Protein AF-A0A1M6UC99-F1 (afdb_monomer)

Foldseek 3Di:
DDPVVVVVVVVVVVVVVVVVVVVVVVVVLVVVLVVLVVVLVVQVVVCVVVVHDDDSVVSVPCCSNPPPD

Radius of gyration: 22.19 Å; Cα contacts (8 Å, |Δi|>4): 13; chains: 1; bounding box: 48×26×57 Å

Structure (mmCIF, N/CA/C/O backbone):
data_AF-A0A1M6UC99-F1
#
_entry.id   AF-A0A1M6UC99-F1
#
loop_
_atom_site.group_PDB
_atom_site.id
_atom_site.type_symbol
_atom_site.label_atom_id
_atom_site.label_alt_id
_atom_site.label_comp_id
_atom_site.label_asym_id
_atom_site.label_entity_id
_atom_site.label_seq_id
_atom_site.pdbx_PDB_ins_code
_atom_site.Cartn_x
_atom_site.Cartn_y
_atom_site.Cartn_z
_atom_site.occupancy
_atom_site.B_iso_or_equiv
_atom_site.auth_seq_id
_atom_site.auth_comp_id
_atom_site.auth_asym_id
_atom_site.auth_atom_id
_atom_site.pdbx_PDB_model_num
ATOM 1 N N . MET A 1 1 ? 34.666 15.931 -39.846 1.00 58.50 1 MET A N 1
ATOM 2 C CA . MET A 1 1 ? 34.232 15.400 -38.529 1.00 58.50 1 MET A CA 1
ATOM 3 C C . MET A 1 1 ? 33.543 14.059 -38.765 1.00 58.50 1 MET A C 1
ATOM 5 O O . MET A 1 1 ? 32.359 1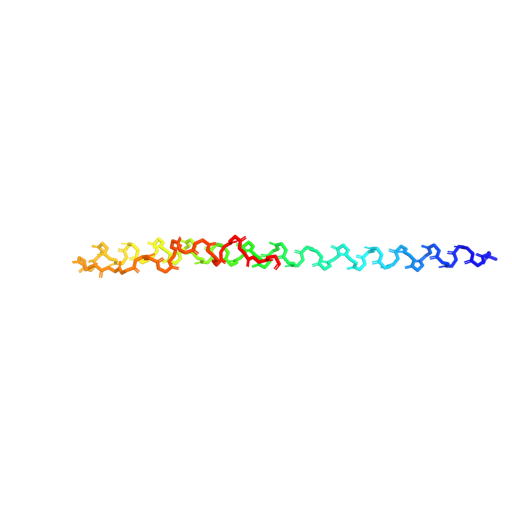4.029 -39.076 1.00 58.50 1 MET A O 1
ATOM 9 N N . ASN A 1 2 ? 34.346 12.989 -38.758 1.00 69.69 2 ASN A N 1
ATOM 10 C CA . ASN A 1 2 ? 34.037 11.669 -39.325 1.00 69.69 2 ASN A CA 1
ATOM 11 C C . ASN A 1 2 ? 32.741 11.075 -38.774 1.00 69.69 2 ASN A C 1
ATOM 13 O O . ASN A 1 2 ? 32.484 11.161 -37.580 1.00 69.69 2 ASN A O 1
ATOM 17 N N . ILE A 1 3 ? 31.954 10.457 -39.649 1.00 85.69 3 ILE A N 1
ATOM 18 C CA . ILE A 1 3 ? 30.646 9.829 -39.407 1.00 85.69 3 ILE A CA 1
ATOM 19 C C . ILE A 1 3 ? 30.574 9.009 -38.101 1.00 85.69 3 ILE A C 1
ATOM 21 O O . ILE A 1 3 ? 29.588 9.110 -37.376 1.00 85.69 3 ILE A O 1
ATOM 25 N N . MET A 1 4 ? 31.652 8.320 -37.714 1.00 85.38 4 MET A N 1
ATOM 26 C CA . MET A 1 4 ? 31.788 7.656 -36.405 1.00 85.38 4 MET A CA 1
ATOM 27 C C . MET A 1 4 ? 31.498 8.566 -35.200 1.00 85.38 4 MET A C 1
ATOM 29 O O . MET A 1 4 ? 30.816 8.159 -34.267 1.00 85.38 4 MET A O 1
ATOM 33 N N . LYS A 1 5 ? 31.974 9.818 -35.216 1.00 86.38 5 LYS A N 1
ATOM 34 C CA . LYS A 1 5 ? 31.727 10.789 -34.139 1.00 86.38 5 LYS A CA 1
ATOM 35 C C . LYS A 1 5 ? 30.253 11.203 -34.067 1.00 86.38 5 LYS A C 1
ATOM 37 O O . LYS A 1 5 ? 29.792 11.572 -32.993 1.00 86.38 5 LYS A O 1
ATOM 42 N N . LYS A 1 6 ? 29.510 11.152 -35.183 1.00 86.69 6 LYS A N 1
ATOM 43 C CA . LYS A 1 6 ? 28.057 11.404 -35.201 1.00 86.69 6 LYS A CA 1
ATOM 44 C C . LYS A 1 6 ? 27.289 10.219 -34.611 1.00 86.69 6 LYS A C 1
ATOM 46 O O . LYS A 1 6 ? 26.448 10.439 -33.747 1.00 86.69 6 LYS A O 1
ATOM 51 N N . PHE A 1 7 ? 27.630 8.989 -35.000 1.00 91.38 7 PHE A N 1
ATOM 52 C CA . PHE A 1 7 ? 27.030 7.782 -34.419 1.00 91.38 7 PHE A CA 1
ATOM 53 C C . PHE A 1 7 ? 27.284 7.670 -32.915 1.00 91.38 7 PHE A C 1
ATOM 55 O O . PHE A 1 7 ? 26.355 7.396 -32.163 1.00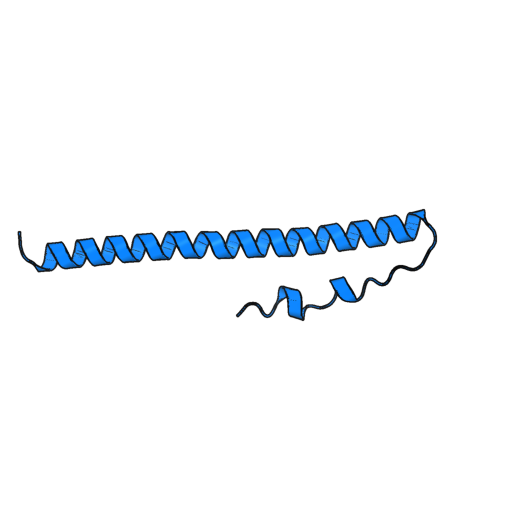 91.38 7 PHE A O 1
ATOM 62 N N . LEU A 1 8 ? 28.503 7.980 -32.462 1.00 92.88 8 LEU A N 1
ATOM 63 C CA . LEU A 1 8 ? 28.837 7.987 -31.038 1.00 92.88 8 LEU A CA 1
ATOM 64 C C . LEU A 1 8 ? 27.966 8.972 -30.241 1.00 92.88 8 LEU A C 1
ATOM 66 O O . LEU A 1 8 ? 27.516 8.644 -29.149 1.00 92.88 8 LEU A O 1
ATOM 70 N N . LYS A 1 9 ? 27.687 10.161 -30.793 1.00 90.44 9 LYS A N 1
ATOM 71 C CA . LYS A 1 9 ? 26.807 11.152 -30.152 1.00 90.44 9 LYS A CA 1
ATOM 72 C C . LYS A 1 9 ? 25.358 10.676 -30.061 1.00 90.44 9 LYS A C 1
ATOM 74 O O . LYS A 1 9 ? 24.731 10.883 -29.030 1.00 90.44 9 LYS A O 1
ATOM 79 N N . ILE A 1 10 ? 24.844 10.037 -31.113 1.00 92.00 10 ILE A N 1
ATOM 80 C CA . ILE A 1 10 ? 23.486 9.473 -31.122 1.00 92.00 10 ILE A CA 1
ATOM 81 C C . ILE A 1 10 ? 23.375 8.345 -30.094 1.00 92.00 10 ILE A C 1
ATOM 83 O O . ILE A 1 10 ? 22.421 8.321 -29.324 1.00 92.00 10 ILE A O 1
ATOM 87 N N . LEU A 1 11 ? 24.376 7.462 -30.027 1.00 92.88 11 LEU 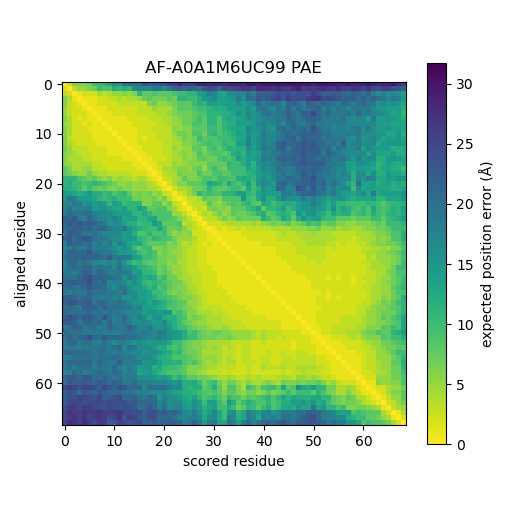A N 1
ATOM 88 C CA . LEU A 1 11 ? 24.433 6.391 -29.034 1.00 92.88 11 LEU A CA 1
ATOM 89 C C . LEU A 1 11 ? 24.431 6.950 -27.605 1.00 92.88 11 LEU A C 1
ATOM 91 O O . LEU A 1 11 ? 23.665 6.481 -26.771 1.00 92.88 11 LEU A O 1
ATOM 95 N N . LEU A 1 12 ? 25.236 7.983 -27.337 1.00 90.31 12 LEU A N 1
ATOM 96 C CA . LEU A 1 12 ? 25.265 8.666 -26.039 1.00 90.31 12 LEU A CA 1
ATOM 97 C C . LEU A 1 12 ? 23.916 9.301 -25.685 1.00 90.31 12 LEU A C 1
ATOM 99 O O . LEU A 1 12 ? 23.479 9.204 -24.543 1.00 90.31 12 LEU A O 1
ATOM 103 N N . MET A 1 13 ? 23.243 9.918 -26.659 1.00 90.25 13 MET A N 1
ATOM 104 C CA . MET A 1 13 ? 21.920 10.513 -26.464 1.00 90.25 13 MET A CA 1
ATO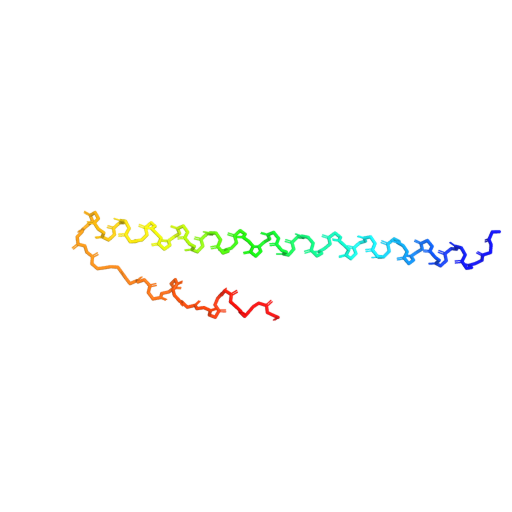M 105 C C . MET A 1 13 ? 20.859 9.450 -26.139 1.00 90.25 13 MET A C 1
ATOM 107 O O . MET A 1 13 ? 20.055 9.643 -25.232 1.00 90.25 13 MET A O 1
ATOM 111 N N . LEU A 1 14 ? 20.887 8.310 -26.834 1.00 88.38 14 LEU A N 1
ATOM 112 C CA . LEU A 1 14 ? 20.014 7.161 -26.571 1.00 88.38 14 LEU A CA 1
ATOM 113 C C . LEU A 1 14 ? 20.269 6.548 -25.192 1.00 88.38 14 LEU A C 1
ATOM 115 O O . LEU A 1 14 ? 19.324 6.271 -24.459 1.00 88.38 14 LEU A O 1
ATOM 119 N N . LEU A 1 15 ? 21.540 6.386 -24.818 1.00 88.00 15 LEU A N 1
ATOM 120 C CA . LEU A 1 15 ? 21.922 5.873 -23.505 1.00 88.00 15 LEU A CA 1
ATOM 121 C C . LEU A 1 15 ? 21.407 6.789 -22.389 1.00 88.00 15 LEU A C 1
ATOM 123 O O . LEU A 1 15 ? 20.881 6.315 -21.388 1.00 88.00 15 LEU A O 1
ATOM 127 N N . PHE A 1 16 ? 21.502 8.105 -22.590 1.00 84.00 16 PHE A N 1
ATOM 128 C CA . PHE A 1 16 ? 20.983 9.090 -21.650 1.00 84.00 16 PHE A CA 1
ATOM 129 C C . PHE A 1 16 ? 19.462 8.966 -21.487 1.00 84.00 16 PHE A C 1
ATOM 131 O O . PHE A 1 16 ? 18.982 8.898 -20.361 1.00 84.00 16 PHE A O 1
ATOM 138 N N . LEU A 1 17 ? 18.704 8.840 -22.582 1.00 82.06 17 LEU A N 1
ATOM 139 C CA . LEU A 1 17 ? 17.246 8.653 -22.531 1.00 82.06 17 LEU A CA 1
ATOM 140 C C . LEU A 1 17 ? 16.837 7.375 -21.776 1.00 82.06 17 LEU A C 1
ATOM 142 O O . LEU A 1 17 ? 15.914 7.417 -20.964 1.00 82.06 17 LEU A O 1
ATOM 146 N N . LEU A 1 18 ? 17.555 6.266 -21.981 1.00 77.94 18 LEU A N 1
ATOM 147 C CA . LEU A 1 18 ? 17.302 5.001 -21.279 1.00 77.94 18 LEU A CA 1
ATOM 148 C C . LEU A 1 18 ? 17.544 5.111 -19.763 1.00 77.94 18 LEU A C 1
ATOM 150 O O . LEU A 1 18 ? 16.796 4.534 -18.973 1.00 77.94 18 LEU A O 1
ATOM 154 N N . LEU A 1 19 ? 18.548 5.890 -19.344 1.00 74.12 19 LEU A N 1
ATOM 155 C CA . LEU A 1 19 ? 18.836 6.127 -17.926 1.00 74.12 19 LEU A CA 1
ATOM 156 C C . LEU A 1 19 ? 17.742 6.959 -17.237 1.00 74.12 19 LEU A C 1
ATOM 158 O O . LEU A 1 19 ? 17.436 6.703 -16.073 1.00 74.12 19 LEU A O 1
ATOM 162 N N . PHE A 1 20 ? 17.113 7.918 -17.928 1.00 72.19 20 PHE A N 1
ATOM 163 C CA . PHE A 1 20 ? 15.991 8.673 -17.353 1.00 72.19 20 PHE A CA 1
ATOM 164 C C . PHE A 1 20 ? 14.772 7.781 -17.114 1.00 72.19 20 PHE A C 1
ATOM 166 O O . PHE A 1 20 ? 14.239 7.790 -16.008 1.00 72.19 20 PHE A O 1
ATOM 173 N N . SER A 1 21 ? 14.367 6.968 -18.095 1.00 63.91 21 SER A N 1
ATOM 174 C CA . SER A 1 21 ? 13.191 6.089 -17.975 1.00 63.91 21 SER A CA 1
ATOM 175 C C . SER A 1 21 ? 13.302 5.061 -16.844 1.00 63.91 21 SER A C 1
ATOM 177 O O . SER A 1 21 ? 12.313 4.813 -16.158 1.00 63.91 21 SER A O 1
ATOM 179 N N . CYS A 1 22 ? 14.496 4.520 -16.588 1.00 62.62 22 CYS A N 1
ATOM 180 C CA . CYS A 1 22 ? 14.717 3.549 -15.510 1.00 62.62 22 CYS A CA 1
ATOM 181 C C . CYS A 1 22 ? 14.435 4.141 -14.111 1.00 62.62 22 CYS A C 1
ATOM 183 O O . CYS A 1 22 ? 13.832 3.494 -13.254 1.00 62.62 22 CYS A O 1
ATOM 185 N N . ASN A 1 23 ? 14.790 5.412 -13.894 1.00 62.22 23 ASN A N 1
ATOM 186 C CA . ASN A 1 23 ? 14.572 6.087 -12.611 1.00 62.22 23 ASN A CA 1
ATOM 187 C C . ASN A 1 23 ? 13.086 6.356 -12.315 1.00 62.22 23 ASN A C 1
ATOM 189 O O . ASN A 1 23 ? 12.681 6.350 -11.151 1.00 62.22 23 ASN A O 1
ATOM 193 N N . TYR A 1 24 ? 12.263 6.578 -13.346 1.00 62.12 24 TYR A N 1
ATOM 194 C CA . TYR A 1 24 ? 10.824 6.800 -13.165 1.00 62.12 24 TYR A CA 1
ATOM 195 C C . TYR A 1 24 ? 10.107 5.545 -12.659 1.00 62.12 24 TYR A C 1
ATOM 197 O O . TYR A 1 24 ? 9.259 5.646 -11.772 1.00 62.12 24 TYR A O 1
ATOM 205 N N . GLN A 1 25 ? 10.473 4.370 -13.175 1.00 65.19 25 GLN A N 1
ATOM 206 C CA . GLN A 1 25 ? 9.845 3.108 -12.783 1.00 65.19 25 GLN A CA 1
ATOM 207 C C . GLN A 1 25 ? 10.180 2.735 -11.334 1.00 65.19 25 GLN A C 1
ATOM 209 O O . GLN A 1 25 ? 9.273 2.496 -10.541 1.00 65.19 25 GLN A O 1
ATOM 214 N N . ALA A 1 26 ? 11.455 2.833 -10.944 1.00 63.03 26 ALA A N 1
ATOM 215 C CA . ALA A 1 26 ? 11.886 2.559 -9.571 1.00 63.03 26 ALA A CA 1
ATOM 216 C C . ALA A 1 26 ? 11.189 3.458 -8.530 1.00 63.03 26 ALA A C 1
ATOM 218 O O . ALA A 1 26 ? 10.808 2.995 -7.454 1.00 63.03 26 ALA A O 1
ATOM 219 N N . LYS A 1 27 ? 10.976 4.743 -8.853 1.00 71.00 27 LYS A N 1
ATOM 220 C CA . LYS A 1 27 ? 10.243 5.668 -7.978 1.00 71.00 27 LYS A CA 1
ATOM 221 C C . LYS A 1 27 ? 8.758 5.303 -7.876 1.00 71.00 27 LYS A C 1
ATOM 223 O O . LYS A 1 27 ? 8.216 5.267 -6.776 1.00 71.00 27 LYS A O 1
ATOM 228 N N . SER A 1 28 ? 8.123 4.995 -9.007 1.00 74.06 28 SER A N 1
ATOM 229 C CA . SER A 1 28 ? 6.708 4.605 -9.065 1.00 74.06 28 SER A CA 1
ATOM 230 C C . SER A 1 28 ? 6.416 3.322 -8.276 1.00 74.06 28 SER A C 1
ATOM 232 O O . SER A 1 28 ? 5.370 3.206 -7.630 1.00 74.06 28 SER A O 1
ATOM 234 N N . ASP A 1 29 ? 7.329 2.353 -8.311 1.00 77.06 29 ASP A N 1
ATOM 235 C CA . ASP A 1 29 ? 7.197 1.114 -7.544 1.00 77.06 29 ASP A CA 1
ATOM 236 C C . ASP A 1 29 ? 7.380 1.361 -6.042 1.00 77.06 29 ASP A C 1
ATOM 238 O O . ASP A 1 29 ? 6.575 0.878 -5.244 1.00 77.06 29 ASP A O 1
ATOM 242 N N . GLY A 1 30 ? 8.353 2.195 -5.656 1.00 80.12 30 GLY A N 1
ATOM 243 C CA . GLY A 1 30 ? 8.547 2.613 -4.265 1.00 80.12 30 GLY A CA 1
ATOM 244 C C . GLY A 1 30 ? 7.321 3.313 -3.670 1.00 80.12 30 GLY A C 1
ATOM 245 O O . GLY A 1 30 ? 6.889 2.964 -2.570 1.00 80.12 30 GLY A O 1
ATOM 246 N N . ASP A 1 31 ? 6.708 4.237 -4.415 1.00 86.50 31 ASP A N 1
ATOM 247 C CA . ASP A 1 31 ? 5.484 4.928 -3.988 1.00 86.50 31 ASP A CA 1
ATOM 248 C C . ASP A 1 31 ? 4.302 3.954 -3.853 1.00 86.50 31 ASP A C 1
ATOM 250 O O . ASP A 1 31 ? 3.516 4.044 -2.907 1.00 86.50 31 ASP A O 1
ATOM 254 N N . THR A 1 32 ? 4.194 2.966 -4.750 1.00 85.50 32 THR A N 1
ATOM 255 C CA . THR A 1 32 ? 3.146 1.939 -4.643 1.00 85.50 32 THR A CA 1
ATOM 256 C C . THR A 1 32 ? 3.333 1.083 -3.387 1.00 85.50 32 THR A C 1
ATOM 258 O O . THR A 1 32 ? 2.380 0.880 -2.634 1.00 85.50 32 THR A O 1
ATOM 261 N N . ILE A 1 33 ? 4.553 0.597 -3.142 1.00 85.38 33 ILE A N 1
ATOM 262 C CA . ILE A 1 33 ? 4.875 -0.221 -1.965 1.00 85.38 33 ILE A CA 1
ATOM 263 C C . ILE A 1 33 ? 4.577 0.562 -0.686 1.00 85.38 33 ILE A C 1
ATOM 265 O O . ILE A 1 33 ? 3.918 0.043 0.216 1.00 85.38 33 ILE A O 1
ATOM 269 N N . LYS A 1 34 ? 4.997 1.830 -0.631 1.00 90.19 34 LYS A N 1
ATOM 270 C CA . LYS A 1 34 ? 4.719 2.720 0.496 1.00 90.19 34 LYS A CA 1
ATOM 271 C C . LYS A 1 34 ? 3.217 2.831 0.772 1.00 90.19 34 LY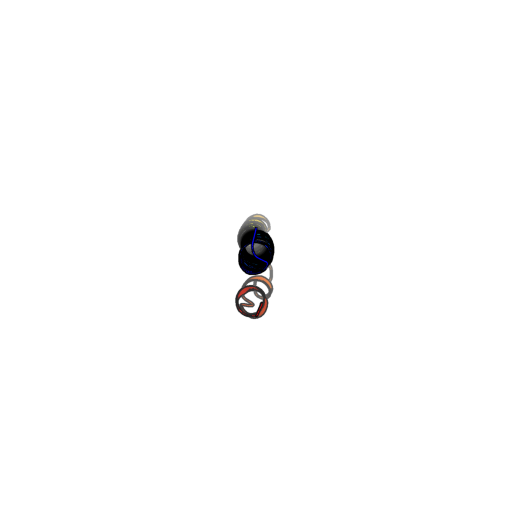S A C 1
ATOM 273 O O . LYS A 1 34 ? 2.797 2.614 1.905 1.00 90.19 34 LYS A O 1
ATOM 278 N N . ASN A 1 35 ? 2.411 3.097 -0.256 1.00 90.38 35 ASN A N 1
ATOM 279 C CA . ASN A 1 35 ? 0.961 3.240 -0.107 1.00 90.38 35 ASN A CA 1
ATOM 280 C C . ASN A 1 35 ? 0.290 1.958 0.415 1.00 90.38 35 ASN A C 1
ATOM 282 O O . ASN A 1 35 ? -0.641 2.035 1.219 1.00 90.38 35 ASN A O 1
ATOM 286 N N . ILE A 1 36 ? 0.759 0.779 -0.014 1.00 90.06 36 ILE A N 1
ATOM 287 C CA . ILE A 1 36 ? 0.258 -0.515 0.479 1.00 90.06 36 ILE A CA 1
ATOM 288 C C . ILE A 1 36 ? 0.561 -0.672 1.974 1.00 90.06 36 ILE A C 1
ATOM 290 O O . ILE A 1 36 ? -0.335 -1.025 2.742 1.00 90.06 36 ILE A O 1
ATOM 294 N N . ILE A 1 37 ? 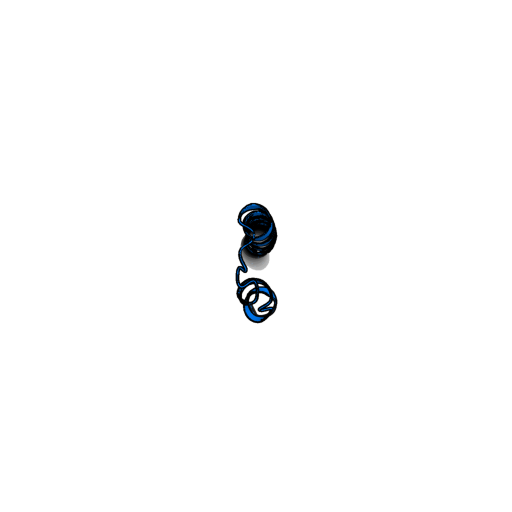1.793 -0.368 2.392 1.00 90.50 37 ILE A N 1
ATOM 295 C CA . ILE A 1 37 ? 2.229 -0.470 3.792 1.00 90.50 37 ILE A CA 1
ATOM 296 C C . ILE A 1 37 ? 1.443 0.501 4.684 1.00 90.50 37 ILE A C 1
ATOM 298 O O . ILE A 1 37 ? 0.924 0.097 5.723 1.00 90.50 37 ILE A O 1
ATOM 302 N N . GLU A 1 38 ? 1.304 1.765 4.278 1.00 95.00 38 GLU A N 1
ATOM 303 C CA . GLU A 1 38 ? 0.541 2.762 5.042 1.00 95.00 38 GLU A CA 1
ATOM 304 C C . GLU A 1 38 ? -0.935 2.359 5.175 1.00 95.00 38 GLU A C 1
ATOM 306 O O . GLU A 1 38 ? -1.508 2.421 6.263 1.00 95.00 38 GLU A O 1
ATOM 311 N N . SER A 1 39 ? -1.543 1.864 4.095 1.00 93.81 39 SER A N 1
ATOM 312 C CA . SER A 1 39 ? -2.939 1.409 4.107 1.00 93.81 39 SER A CA 1
ATOM 313 C C . SER A 1 39 ? -3.157 0.188 5.005 1.00 93.81 39 SER A C 1
ATOM 315 O O . SER A 1 39 ? -4.186 0.096 5.677 1.00 93.81 39 SER A O 1
ATOM 317 N N . PHE A 1 40 ? -2.190 -0.733 5.050 1.00 94.19 40 PHE A N 1
ATOM 318 C CA . PHE A 1 40 ? -2.212 -1.878 5.957 1.00 94.19 40 PHE A CA 1
ATOM 319 C C . PHE A 1 40 ? -2.230 -1.430 7.423 1.00 94.19 40 PHE A C 1
ATOM 321 O O . PHE A 1 40 ? -3.126 -1.822 8.173 1.00 94.19 40 PHE A O 1
ATOM 328 N N . TYR A 1 41 ? -1.296 -0.560 7.821 1.00 95.19 41 TYR A N 1
ATOM 329 C CA . TYR A 1 41 ? -1.223 -0.069 9.200 1.00 95.19 41 TYR A CA 1
ATOM 330 C C . TYR A 1 41 ? -2.452 0.745 9.597 1.00 95.19 41 TYR A C 1
ATOM 332 O O . TYR A 1 41 ? -2.981 0.549 10.690 1.00 95.19 41 TYR A O 1
ATOM 340 N N . ASN A 1 42 ? -2.955 1.596 8.702 1.00 96.25 42 ASN A N 1
ATOM 341 C CA . ASN A 1 42 ? -4.186 2.343 8.949 1.00 96.25 42 ASN A CA 1
ATOM 342 C C . ASN A 1 42 ? -5.378 1.400 9.149 1.00 96.25 42 ASN A C 1
ATOM 344 O O . ASN A 1 42 ? -6.167 1.592 10.067 1.00 96.25 42 ASN A O 1
ATOM 348 N N . THR A 1 43 ? -5.487 0.338 8.348 1.00 95.81 43 THR A N 1
ATOM 349 C CA . THR A 1 43 ? -6.570 -0.647 8.492 1.00 95.81 43 THR A CA 1
ATOM 350 C C . THR A 1 43 ? -6.498 -1.375 9.832 1.00 95.81 43 THR A C 1
ATOM 352 O O . THR A 1 43 ? -7.527 -1.550 10.486 1.00 95.81 43 THR A O 1
ATOM 355 N N . GLN A 1 44 ? -5.297 -1.758 10.276 1.00 94.62 44 GLN A N 1
ATOM 356 C CA . GLN A 1 44 ? -5.105 -2.366 11.594 1.00 94.62 44 GLN A CA 1
ATOM 357 C C . GLN A 1 44 ? -5.439 -1.401 12.734 1.00 94.62 44 GLN A C 1
ATOM 359 O O . GLN A 1 44 ? -6.117 -1.785 13.686 1.00 94.62 44 GLN A O 1
ATOM 364 N N . TYR A 1 45 ? -5.007 -0.146 12.625 1.00 96.19 45 TYR A N 1
ATOM 365 C CA . TYR A 1 45 ? -5.309 0.889 13.607 1.00 96.19 45 TYR A CA 1
ATOM 366 C C . TYR A 1 45 ? -6.818 1.139 13.723 1.00 96.19 45 TYR A C 1
ATOM 368 O O . TYR A 1 45 ? -7.368 1.146 14.821 1.00 96.19 45 TYR A O 1
ATOM 376 N N . GLU A 1 46 ? -7.512 1.253 12.593 1.00 96.31 46 GLU A N 1
ATOM 377 C CA . GLU A 1 46 ? -8.965 1.416 12.570 1.00 96.31 46 GLU A CA 1
ATOM 378 C C . GLU A 1 46 ? -9.700 0.185 13.115 1.00 96.31 46 GLU A C 1
ATOM 380 O O . GLU A 1 46 ? -10.701 0.329 13.810 1.00 96.31 46 GLU A O 1
ATOM 385 N N . SER A 1 47 ? -9.212 -1.025 12.826 1.00 95.94 47 SER A N 1
ATOM 386 C CA . SER A 1 47 ? -9.745 -2.268 13.402 1.00 95.94 47 SER A CA 1
ATOM 387 C C . SER A 1 47 ? -9.638 -2.265 14.929 1.00 95.94 47 SER A C 1
ATOM 389 O O . SER A 1 47 ? -10.601 -2.603 15.616 1.00 95.94 47 SER A O 1
ATOM 391 N N . TYR A 1 48 ? -8.503 -1.802 15.462 1.00 95.12 48 TYR A N 1
ATOM 392 C CA . TYR A 1 48 ? -8.299 -1.642 16.899 1.00 95.12 48 TYR A CA 1
ATOM 393 C C . TYR A 1 48 ? -9.240 -0.594 17.510 1.00 95.12 48 TYR A C 1
ATOM 395 O O . TYR A 1 48 ? -9.861 -0.857 18.535 1.00 95.12 48 TYR A O 1
ATOM 403 N N . LEU A 1 49 ? -9.389 0.577 16.879 1.00 97.31 49 LEU A N 1
ATOM 404 C CA . LEU A 1 49 ? -10.263 1.642 17.385 1.00 97.31 49 LEU A CA 1
ATOM 405 C C . LEU A 1 49 ? -11.742 1.251 17.392 1.00 97.31 49 LEU A C 1
ATOM 407 O O . LEU A 1 49 ? -12.469 1.592 18.322 1.00 97.31 49 LEU A O 1
ATOM 411 N N . GLN A 1 50 ? -12.186 0.564 16.343 1.00 97.12 50 GLN A N 1
ATOM 412 C CA . GLN A 1 50 ? -13.587 0.191 16.160 1.00 97.12 50 GLN A CA 1
ATOM 413 C C . GLN A 1 50 ? -13.933 -1.115 16.888 1.00 97.12 50 GLN A C 1
ATOM 415 O O . GLN A 1 50 ? -15.107 -1.447 17.003 1.00 97.12 50 GLN A O 1
ATOM 420 N N . MET A 1 51 ? -12.930 -1.834 17.413 1.00 95.25 51 MET A N 1
ATOM 421 C CA . MET A 1 51 ? -13.081 -3.166 18.014 1.00 95.25 51 MET A CA 1
ATOM 422 C C . MET A 1 51 ? -13.760 -4.161 17.055 1.00 95.25 51 MET A C 1
ATOM 424 O O . MET A 1 51 ? -14.468 -5.076 17.472 1.00 95.25 51 MET A O 1
ATOM 428 N N . GLU A 1 52 ? -13.520 -3.982 15.757 1.00 95.50 52 GLU A N 1
ATOM 429 C CA . GLU A 1 52 ? -14.113 -4.760 14.675 1.00 95.50 52 GLU A CA 1
ATOM 430 C C . GLU A 1 52 ? -13.022 -5.431 13.852 1.00 95.50 52 GLU A C 1
ATOM 432 O O . GLU A 1 52 ? -11.979 -4.841 13.558 1.00 95.50 52 GLU A O 1
ATOM 437 N N . TYR A 1 53 ? -13.277 -6.668 13.432 1.00 93.25 53 TYR A N 1
ATOM 438 C CA . TYR A 1 53 ? -12.394 -7.348 12.497 1.00 93.25 53 TYR A CA 1
ATOM 439 C C . TYR A 1 53 ? -12.427 -6.652 11.132 1.00 93.25 53 TYR A C 1
ATOM 441 O O . TYR A 1 53 ? -13.491 -6.465 10.543 1.00 93.25 53 TYR A O 1
ATOM 449 N N . LYS A 1 54 ? -11.243 -6.336 10.604 1.00 94.44 54 LYS A N 1
ATOM 450 C CA . LYS A 1 54 ? -11.055 -5.912 9.214 1.00 94.44 54 LYS A CA 1
ATOM 451 C C . LYS A 1 54 ? -10.141 -6.904 8.515 1.00 94.44 54 LYS A C 1
ATOM 453 O O . LYS A 1 54 ? -9.088 -7.256 9.045 1.00 94.44 54 LYS A O 1
ATOM 458 N N . ASP A 1 55 ? -10.544 -7.349 7.329 1.00 91.94 55 ASP A N 1
ATOM 459 C CA . ASP A 1 55 ? -9.736 -8.273 6.540 1.00 91.94 55 ASP A CA 1
ATOM 460 C C . ASP A 1 55 ? -8.468 -7.577 6.028 1.00 91.94 55 ASP A C 1
ATOM 462 O O . ASP A 1 55 ? -8.523 -6.603 5.275 1.00 91.94 55 ASP A O 1
ATOM 466 N N . ILE A 1 56 ? -7.315 -8.094 6.452 1.00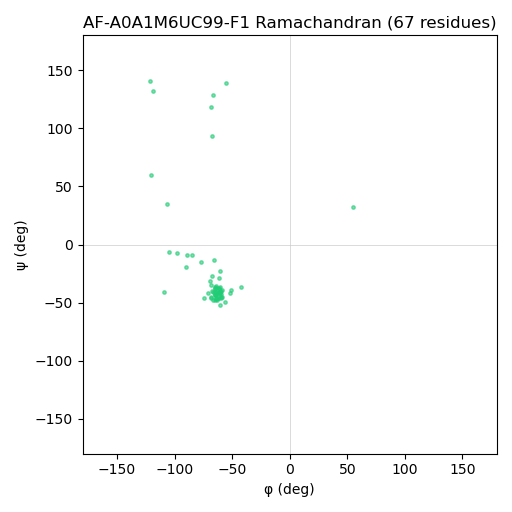 90.38 56 ILE A N 1
ATOM 467 C CA . ILE A 1 56 ? -5.995 -7.604 6.048 1.00 90.38 56 ILE A CA 1
ATOM 468 C C . ILE A 1 56 ? -5.375 -8.422 4.910 1.00 90.38 56 ILE A C 1
ATOM 470 O O . ILE A 1 56 ? -4.334 -8.037 4.377 1.00 90.38 56 ILE A O 1
ATOM 474 N N . THR A 1 57 ? -5.998 -9.536 4.516 1.00 89.75 57 THR A N 1
ATOM 475 C CA . THR A 1 57 ? -5.508 -10.440 3.464 1.00 89.75 57 THR A CA 1
ATOM 476 C C . THR A 1 57 ? -5.161 -9.710 2.159 1.00 89.75 57 THR A C 1
ATOM 478 O O . THR A 1 57 ? -4.109 -10.009 1.589 1.00 89.75 57 THR A O 1
ATOM 481 N N . PRO A 1 58 ? -5.925 -8.689 1.703 1.00 88.81 58 PRO A N 1
ATOM 482 C CA . PRO A 1 58 ? -5.594 -7.949 0.484 1.00 88.81 58 PRO A CA 1
ATOM 483 C C . PRO A 1 58 ? -4.237 -7.230 0.497 1.00 88.81 58 PRO A C 1
ATOM 485 O O . PRO A 1 58 ? -3.717 -6.947 -0.586 1.00 88.8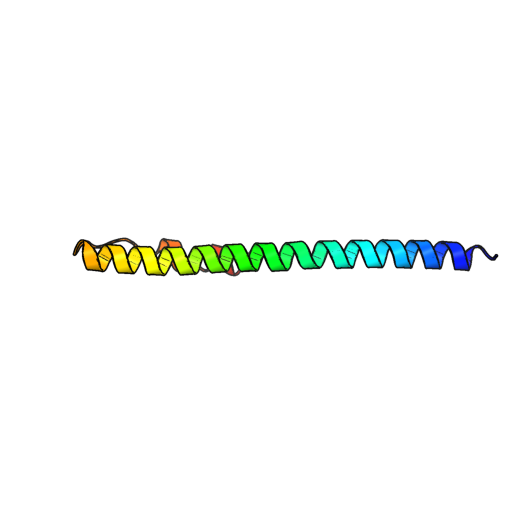1 58 PRO A O 1
ATOM 488 N N . TYR A 1 59 ? -3.690 -6.931 1.683 1.00 87.50 59 TYR A N 1
ATOM 489 C CA . TYR 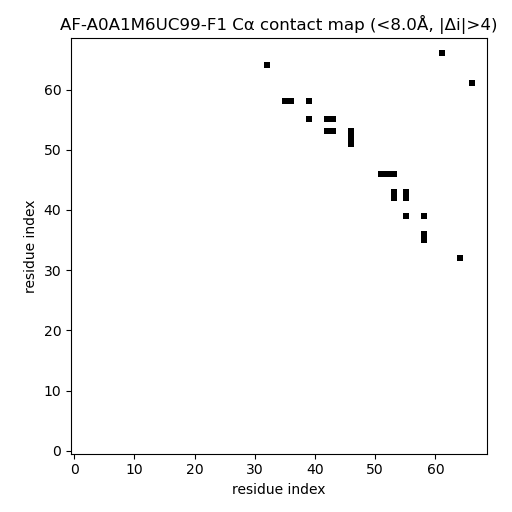A 1 59 ? -2.386 -6.282 1.878 1.00 87.50 59 TYR A CA 1
ATOM 490 C C . TYR A 1 59 ? -1.226 -7.281 1.992 1.00 87.50 59 TYR A C 1
ATOM 492 O O . TYR A 1 59 ? -0.074 -6.899 1.804 1.00 87.50 59 TYR A O 1
ATOM 500 N N . LEU A 1 60 ? -1.519 -8.549 2.300 1.00 84.06 60 LEU A N 1
ATOM 501 C CA . LEU A 1 60 ? -0.524 -9.623 2.415 1.00 84.06 60 LEU A CA 1
ATOM 502 C C . LEU A 1 60 ? -0.276 -10.348 1.087 1.00 84.06 60 LEU A C 1
ATOM 504 O O . LEU A 1 60 ? 0.640 -11.163 0.986 1.00 84.06 60 LEU A O 1
ATOM 508 N N . ASP A 1 61 ? -1.089 -10.060 0.072 1.00 83.12 61 ASP A N 1
ATOM 509 C CA . ASP A 1 61 ? -0.940 -10.607 -1.269 1.00 83.12 61 ASP A CA 1
ATOM 510 C C . ASP A 1 61 ? 0.331 -10.071 -1.950 1.00 83.12 61 ASP A C 1
ATOM 512 O O . ASP A 1 61 ? 0.344 -9.025 -2.608 1.00 83.12 61 ASP A O 1
ATOM 516 N N . MET A 1 62 ? 1.414 -10.836 -1.805 1.00 69.88 62 MET A N 1
ATOM 517 C CA . MET A 1 62 ? 2.722 -10.514 -2.370 1.00 69.88 62 MET A CA 1
ATOM 518 C C . MET A 1 62 ? 2.746 -10.542 -3.897 1.00 69.88 62 MET A C 1
ATOM 520 O O . MET A 1 62 ? 3.679 -9.990 -4.480 1.00 69.88 62 MET A O 1
ATOM 524 N N . SER A 1 63 ? 1.724 -11.087 -4.573 1.00 75.69 63 SER A N 1
ATOM 525 C CA . SER A 1 63 ? 1.643 -11.014 -6.038 1.00 75.69 63 SER A CA 1
ATOM 526 C C . SER A 1 63 ? 1.561 -9.565 -6.537 1.00 75.69 63 SER A C 1
ATOM 528 O O . SER A 1 63 ? 2.101 -9.245 -7.594 1.00 75.69 63 SER A O 1
ATOM 530 N N . LYS A 1 64 ? 0.994 -8.656 -5.731 1.00 64.56 64 LYS A N 1
ATOM 531 C CA . LYS A 1 64 ? 0.900 -7.218 -6.033 1.00 64.56 64 LYS A CA 1
ATOM 532 C C . LYS A 1 64 ? 2.212 -6.455 -5.822 1.00 64.56 64 LYS A C 1
ATOM 534 O O . LYS A 1 64 ? 2.331 -5.322 -6.291 1.00 64.56 64 LYS A O 1
ATOM 539 N N . ILE A 1 65 ? 3.168 -7.061 -5.115 1.00 65.31 65 ILE A N 1
ATOM 540 C CA . ILE A 1 65 ? 4.444 -6.453 -4.711 1.00 65.31 65 ILE A CA 1
ATOM 541 C C . ILE A 1 65 ? 5.617 -7.053 -5.495 1.00 65.31 65 ILE A C 1
ATOM 543 O O . ILE A 1 65 ? 6.511 -6.326 -5.910 1.00 65.31 65 ILE A O 1
ATOM 547 N N . GLN A 1 66 ? 5.619 -8.370 -5.710 1.00 61.59 66 GLN A N 1
ATOM 548 C CA . GLN A 1 66 ? 6.779 -9.110 -6.217 1.00 61.59 66 GLN A CA 1
ATOM 549 C C . GLN A 1 66 ? 6.674 -9.531 -7.692 1.00 61.59 66 GLN A C 1
ATOM 551 O O . GLN A 1 66 ? 7.663 -9.999 -8.242 1.00 61.59 66 GLN A O 1
ATOM 556 N N . ASN A 1 67 ? 5.533 -9.329 -8.362 1.00 54.09 67 ASN A N 1
ATOM 557 C CA . ASN A 1 67 ? 5.335 -9.705 -9.772 1.00 54.09 67 ASN A CA 1
ATOM 558 C C . ASN A 1 67 ? 4.989 -8.499 -10.662 1.00 54.09 67 ASN A C 1
ATOM 560 O O . ASN A 1 67 ? 3.950 -8.457 -11.314 1.00 54.09 67 ASN A O 1
ATOM 564 N N . ARG A 1 68 ? 5.889 -7.513 -10.705 1.00 55.78 68 ARG A N 1
ATOM 565 C CA . ARG A 1 68 ? 5.890 -6.447 -11.728 1.00 55.78 68 ARG A CA 1
ATOM 566 C C . ARG A 1 68 ? 7.026 -6.628 -12.744 1.00 55.78 68 ARG A C 1
ATOM 568 O O . ARG A 1 68 ? 7.621 -5.644 -13.175 1.00 55.78 68 ARG A O 1
ATOM 575 N N . ASN A 1 69 ? 7.355 -7.883 -13.058 1.00 45.12 69 ASN A N 1
ATOM 576 C CA . ASN A 1 69 ? 8.282 -8.212 -14.145 1.00 45.12 69 ASN A CA 1
ATOM 577 C C . ASN A 1 69 ? 7.628 -7.973 -15.506 1.00 45.12 69 ASN A C 1
ATOM 579 O O . ASN A 1 69 ? 6.453 -8.379 -15.660 1.00 45.12 69 ASN A O 1
#

Sequence (69 aa):
MNIMKKFLKILLMLLFLLLFSCNYQAKSDGDTIKNIIESFYNTQYESYLQMEYKDITPYLDMSKIQNRN

pLDDT: mean 82.72, std 13.0, range [45.12, 97.31]

Organism: Paramaledivibacter caminithermalis (strain DSM 15212 / CIP 107654 / DViRD3) (NCBI:txid1121301)

Solvent-accessible surface area (backbone atoms only — not comparable to full-atom values): 4146 Å² total; per-residue (Å²): 134,59,68,67,64,54,53,52,51,52,52,52,53,51,53,51,54,54,56,55,58,54,54,55,53,59,51,54,51,51,53,50,53,50,53,49,54,54,51,44,53,51,47,54,51,50,21,63,76,68,75,41,94,63,90,59,64,83,69,67,49,52,66,83,72,75,63,85,125

Mean predicted aligned error: 10.41 Å

Secondary structure (DSSP, 8-state):
--HHHHHHHHHHHHHHHHHHHHHHHHHHHHHHHHHHHHHHHHHHHHHHHHT-----HHHH-THHHH---